Protein AF-A0A0B8QAT7-F1 (afdb_monomer_lite)

Secondary structure (DSSP, 8-state):
-HHHHHHHHHHHHHHHHHHHS-HHHHHHTTSBSSSSBBPPBGGGTBPPPBEEE-TTS-BPBPS---TTS-SPBPP---PPPHHHHHHTT-HHHHHHHHHHHHHHHHHTT--EEE-------SSTTS----SS-SSSTTTSSSTTTSSGGGSS-------

Foldseek 3Di:
DVVVVVVVVVVVVVVVVVVVDDPVRVVQQVDAPDDFWGDADVVVPRDIAGEAEDLQKGFAFDPDPDPPPPGDTDDIDRGDAPVVVVVVLDPVVVVVSLVRRLVVCLVVRHLYYPDDFADPCPDPVDDDDDDHDPPCVPVNNPPNPPPVVVPPDDDDDDD

Sequence (159 aa):
MMNEIKHNSIQAQVEAWMEQLTVSEKCSLLSGSGFWHTQNIDRLETPKLMLTDGPHGLRKQGEKEDHLGQNESVPATCFPSEAGLAASWNREIAKAQGRAIGVECRNEDVHVILGPGLNIKRSPCVVAILSIYRKILISLLILARLYRRSTVGWSGHFA

Radius of gyration: 19.05 Å; chains: 1; bounding box: 62×46×46 Å

Structure (mmCIF, N/CA/C/O backbone):
data_AF-A0A0B8QAT7-F1
#
_entry.id   AF-A0A0B8QAT7-F1
#
loop_
_atom_site.group_PDB
_atom_site.id
_atom_site.type_symbol
_atom_site.label_atom_id
_atom_site.label_alt_id
_atom_site.label_comp_id
_atom_site.label_asym_id
_atom_site.label_entity_id
_atom_site.label_seq_id
_atom_site.pdbx_PDB_ins_code
_atom_site.Cartn_x
_atom_site.Cartn_y
_atom_site.Cartn_z
_atom_site.occupancy
_atom_site.B_iso_or_equiv
_atom_site.auth_seq_id
_atom_site.auth_comp_id
_atom_site.auth_asym_id
_atom_site.auth_atom_id
_atom_site.pdbx_PDB_model_num
ATOM 1 N N . MET A 1 1 ? -8.899 24.519 -6.626 1.00 50.00 1 MET A N 1
ATOM 2 C CA . MET A 1 1 ? -10.379 24.475 -6.600 1.00 50.00 1 MET A CA 1
ATOM 3 C C . MET A 1 1 ? -10.974 23.064 -6.507 1.00 50.00 1 MET A C 1
ATOM 5 O O . MET A 1 1 ? -11.324 22.675 -5.407 1.00 50.00 1 MET A O 1
ATOM 9 N N . MET A 1 2 ? -11.069 22.242 -7.569 1.00 46.72 2 MET A N 1
ATOM 10 C CA . MET A 1 2 ? -11.773 20.933 -7.480 1.00 46.72 2 MET A CA 1
ATOM 11 C C . MET A 1 2 ? -11.124 19.893 -6.543 1.00 46.72 2 MET A C 1
ATOM 13 O O . MET A 1 2 ? -11.838 19.103 -5.929 1.00 46.72 2 MET A O 1
ATOM 17 N N . ASN A 1 3 ? -9.795 19.901 -6.395 1.00 51.06 3 ASN A N 1
ATOM 18 C CA . ASN A 1 3 ? -9.100 19.016 -5.448 1.00 51.06 3 ASN A CA 1
ATOM 19 C C . ASN A 1 3 ? -9.253 19.469 -3.986 1.00 51.06 3 ASN A C 1
ATOM 21 O O . ASN A 1 3 ? -9.388 18.621 -3.112 1.00 51.06 3 ASN A O 1
ATOM 25 N N . GLU A 1 4 ? -9.302 20.777 -3.723 1.00 57.66 4 GLU A N 1
ATOM 26 C CA . GLU A 1 4 ? -9.525 21.318 -2.369 1.00 57.66 4 GLU A CA 1
ATOM 27 C C . GLU A 1 4 ? -10.949 21.045 -1.885 1.00 57.66 4 GLU A C 1
ATOM 29 O O . GLU A 1 4 ? -11.143 20.608 -0.757 1.00 57.66 4 GLU A O 1
ATOM 34 N N . ILE A 1 5 ? -11.945 21.202 -2.764 1.00 64.06 5 ILE A N 1
ATOM 35 C CA . ILE A 1 5 ? -13.350 20.911 -2.436 1.00 64.06 5 ILE A CA 1
ATOM 36 C C . ILE A 1 5 ? -13.532 19.426 -2.074 1.00 64.06 5 ILE A C 1
ATOM 38 O O . ILE A 1 5 ? -14.267 19.094 -1.145 1.00 64.06 5 ILE A O 1
ATOM 42 N N . LYS A 1 6 ? -12.839 18.514 -2.772 1.00 62.38 6 LYS A N 1
ATOM 43 C CA . LYS A 1 6 ? -12.856 17.077 -2.448 1.00 62.38 6 LYS A CA 1
ATOM 44 C C . LYS A 1 6 ? -12.113 16.749 -1.154 1.00 62.38 6 LYS A C 1
ATOM 46 O O . LYS A 1 6 ? -12.563 15.886 -0.413 1.00 62.38 6 LYS A O 1
ATOM 51 N N . HIS A 1 7 ? -10.993 17.413 -0.886 1.00 64.19 7 HIS A N 1
ATOM 52 C CA . HIS A 1 7 ? -10.242 17.196 0.347 1.00 64.19 7 HIS A CA 1
ATOM 53 C C . HIS A 1 7 ? -11.066 17.609 1.573 1.00 64.19 7 HIS A C 1
ATOM 55 O O . HIS A 1 7 ? -11.188 16.842 2.523 1.00 64.19 7 HIS A O 1
ATOM 61 N N . ASN A 1 8 ? -11.713 18.774 1.509 1.00 73.38 8 ASN A N 1
ATOM 62 C CA . ASN A 1 8 ? -12.540 19.283 2.602 1.00 73.38 8 ASN A CA 1
ATOM 63 C C . ASN A 1 8 ? -13.766 18.400 2.868 1.00 73.38 8 ASN A C 1
ATOM 65 O O . ASN A 1 8 ? -14.145 18.208 4.019 1.00 73.38 8 ASN A O 1
ATOM 69 N N . SER A 1 9 ? -14.366 17.813 1.826 1.00 83.62 9 SER A N 1
ATOM 70 C CA . SER A 1 9 ? -15.512 16.916 2.013 1.00 83.62 9 SER A CA 1
ATOM 71 C C . SER A 1 9 ? -15.129 15.562 2.608 1.00 83.62 9 SER A C 1
ATOM 73 O O . SER A 1 9 ? -15.921 14.994 3.357 1.00 83.62 9 SER A O 1
ATOM 75 N N . ILE A 1 10 ? -13.935 15.041 2.307 1.00 84.06 10 ILE A N 1
ATOM 76 C CA . ILE A 1 10 ? -13.414 13.819 2.936 1.00 84.06 10 ILE A CA 1
ATOM 77 C C . ILE A 1 10 ? -13.064 14.093 4.397 1.00 84.06 10 ILE A C 1
ATOM 79 O O . ILE A 1 10 ? -13.439 13.307 5.260 1.00 84.06 10 ILE A O 1
ATOM 83 N N . GLN A 1 11 ? -12.400 15.214 4.676 1.00 83.75 11 GLN A N 1
ATOM 84 C CA . GLN A 1 11 ? -12.024 15.603 6.032 1.00 83.75 11 GLN A CA 1
ATOM 85 C C . GLN A 1 11 ? -13.249 15.676 6.957 1.00 83.75 11 GLN A C 1
ATOM 87 O O . GLN A 1 11 ? -13.259 15.039 8.006 1.00 83.75 11 GLN A O 1
ATOM 92 N N . ALA A 1 12 ? -14.320 16.339 6.513 1.00 88.88 12 ALA A N 1
ATOM 93 C CA . ALA A 1 12 ? -15.566 16.423 7.273 1.00 88.88 12 ALA A CA 1
ATOM 94 C C . ALA A 1 12 ? -16.211 15.043 7.529 1.00 88.88 12 ALA A C 1
ATOM 96 O O . ALA A 1 12 ? -16.746 14.792 8.605 1.00 88.88 12 ALA A O 1
ATOM 97 N N . GLN A 1 13 ? -16.144 14.122 6.558 1.00 86.56 13 GLN A N 1
ATOM 98 C CA . GLN A 1 13 ? -16.636 12.749 6.741 1.00 86.56 13 GLN A CA 1
ATOM 99 C C . GLN A 1 13 ? -15.815 11.983 7.782 1.00 86.56 13 GLN A C 1
ATOM 101 O O . GLN A 1 13 ? -16.385 11.272 8.606 1.00 86.56 13 GLN A O 1
ATOM 106 N N . VAL A 1 14 ? -14.488 12.135 7.753 1.00 88.56 14 VAL A N 1
ATOM 107 C CA . VAL A 1 14 ? -13.588 11.508 8.727 1.00 88.56 14 VAL A CA 1
ATOM 108 C C . VAL A 1 14 ? -13.860 12.045 10.129 1.00 88.56 14 VAL A C 1
ATOM 110 O O . VAL A 1 14 ? -13.951 11.258 11.064 1.00 88.56 14 VAL A O 1
ATOM 113 N N . GLU A 1 15 ? -14.047 13.354 10.286 1.00 91.19 15 GLU A N 1
ATOM 114 C CA . GLU A 1 15 ? -14.358 13.979 11.578 1.00 91.19 15 GLU A CA 1
ATOM 115 C C . GLU A 1 15 ? -15.675 13.451 12.163 1.00 91.19 15 GLU A C 1
ATOM 117 O O . GLU A 1 15 ? -15.687 12.960 13.292 1.00 91.19 15 GLU A O 1
ATOM 122 N N . ALA A 1 16 ? -16.746 13.415 11.364 1.00 89.81 16 ALA A N 1
ATOM 123 C CA . ALA A 1 16 ? -18.034 12.858 11.783 1.00 89.81 16 ALA A CA 1
ATOM 124 C C . ALA A 1 16 ? -17.956 11.363 12.157 1.00 89.81 16 ALA A C 1
ATOM 126 O O . ALA A 1 16 ? -18.703 10.880 13.009 1.00 89.81 16 ALA A O 1
ATOM 127 N N . TRP A 1 17 ? -17.058 10.603 11.525 1.00 89.62 17 TRP A N 1
ATOM 128 C CA . TRP A 1 17 ? -16.785 9.210 11.893 1.00 89.62 17 TRP A CA 1
ATOM 129 C C . TRP A 1 17 ? -15.986 9.105 13.196 1.00 89.62 17 TRP A C 1
ATOM 131 O O . TRP A 1 17 ? -16.285 8.264 14.043 1.00 89.62 17 TRP A O 1
ATOM 141 N N . MET A 1 18 ? -14.999 9.979 13.395 1.00 89.69 18 MET A N 1
ATOM 142 C CA . MET A 1 18 ? -14.174 10.015 14.605 1.00 89.69 18 MET A CA 1
ATOM 143 C C . MET A 1 18 ? -14.973 10.376 15.861 1.00 89.69 18 MET A C 1
ATOM 145 O O . MET A 1 18 ? -14.604 9.940 16.954 1.00 89.69 18 MET A O 1
ATOM 149 N N . GLU A 1 19 ? -16.059 11.135 15.730 1.00 93.44 19 GLU A N 1
ATOM 150 C CA . GLU A 1 19 ? -16.985 11.432 16.831 1.00 93.44 19 GLU A CA 1
ATOM 151 C C . GLU A 1 19 ? -17.783 10.203 17.286 1.00 93.44 19 GLU A C 1
ATOM 153 O O . GLU A 1 19 ? -18.082 10.064 18.469 1.00 93.44 19 GLU A O 1
ATOM 158 N N . GLN A 1 20 ? -18.072 9.272 16.375 1.00 92.62 20 GLN A N 1
ATOM 159 C CA . GLN A 1 20 ? -18.837 8.059 16.679 1.00 92.62 20 GLN A CA 1
ATOM 160 C C . GLN A 1 20 ? -17.996 6.959 17.338 1.00 92.62 20 GLN A C 1
ATOM 162 O O . GLN A 1 20 ? -18.561 6.003 17.871 1.00 92.62 20 GLN A O 1
ATOM 167 N N . LEU A 1 21 ? -16.665 7.056 17.279 1.00 92.81 21 LEU A N 1
ATOM 168 C CA . LEU A 1 21 ? -15.745 6.058 17.819 1.00 92.81 21 LEU A CA 1
ATOM 169 C C . LEU A 1 21 ? -15.460 6.293 19.307 1.00 92.81 21 LEU A C 1
ATOM 171 O O . LEU A 1 21 ? -15.061 7.383 19.731 1.00 92.81 21 LEU A O 1
ATOM 175 N N . THR A 1 22 ? -15.551 5.224 20.090 1.00 94.69 22 THR A N 1
ATOM 176 C CA . THR A 1 22 ? -15.054 5.197 21.469 1.00 94.69 22 THR A CA 1
ATOM 177 C C . THR A 1 22 ? -13.525 5.282 21.500 1.00 94.69 22 THR A C 1
ATOM 179 O O . THR A 1 22 ? -12.840 4.997 20.516 1.00 94.69 22 THR A O 1
ATOM 182 N N . VAL A 1 23 ? -12.951 5.642 22.652 1.00 94.88 23 VAL A N 1
ATOM 183 C CA . VAL A 1 23 ? -11.485 5.688 22.817 1.00 94.88 23 VAL A CA 1
ATOM 184 C C . VAL A 1 23 ? -10.851 4.316 22.569 1.00 94.88 23 VAL A C 1
ATOM 186 O O . VAL A 1 23 ? -9.811 4.235 21.924 1.00 94.88 23 VAL A O 1
ATOM 189 N N . SER A 1 24 ? -11.492 3.233 23.017 1.00 93.75 24 SER A N 1
ATOM 190 C CA . SER A 1 24 ? -10.990 1.873 22.792 1.00 93.75 24 SER A CA 1
ATOM 191 C C . SER A 1 24 ? -10.983 1.504 21.304 1.00 93.75 24 SER A C 1
ATOM 193 O O . SER A 1 24 ? -9.966 1.023 20.806 1.00 93.75 24 SER A O 1
ATOM 195 N N . GLU A 1 25 ? -12.060 1.814 20.572 1.00 93.00 25 GLU A N 1
ATOM 196 C CA . GLU A 1 25 ? -12.124 1.599 19.121 1.00 93.00 25 GLU A CA 1
ATOM 197 C C . GLU A 1 25 ? -11.051 2.431 18.394 1.00 93.00 25 GLU A C 1
ATOM 199 O O . GLU A 1 25 ? -10.345 1.901 17.536 1.00 93.00 25 GLU A O 1
ATOM 204 N N . LYS A 1 26 ? -10.834 3.694 18.793 1.00 92.69 26 LYS A N 1
ATOM 205 C CA . LYS A 1 26 ? -9.749 4.539 18.253 1.00 92.69 26 LYS A CA 1
ATOM 206 C C . LYS A 1 26 ? -8.375 3.916 18.466 1.00 92.69 26 LYS A C 1
ATOM 208 O O . LYS A 1 26 ? -7.590 3.863 17.526 1.00 92.69 26 LYS A O 1
ATOM 213 N N . CYS A 1 27 ? -8.091 3.426 19.672 1.00 93.81 27 CYS A N 1
ATOM 214 C CA . CYS A 1 27 ? -6.826 2.757 19.966 1.00 93.81 27 CYS A CA 1
ATOM 215 C C . CYS A 1 27 ? -6.644 1.489 19.122 1.00 93.81 27 CYS A C 1
ATOM 217 O O . CYS A 1 27 ? -5.545 1.244 18.635 1.00 93.81 27 CYS A O 1
ATOM 219 N N . SER A 1 28 ? -7.712 0.715 18.903 1.00 92.25 28 SER A N 1
ATOM 220 C CA . SER A 1 28 ? -7.642 -0.523 18.114 1.00 92.25 28 SER A CA 1
ATOM 221 C C . SER A 1 28 ? -7.252 -0.285 16.648 1.00 92.25 28 SER A C 1
ATOM 223 O O . SER A 1 28 ? -6.543 -1.097 16.061 1.00 92.25 28 SER A O 1
ATOM 225 N N . LEU A 1 29 ? -7.642 0.859 16.072 1.00 91.25 29 LEU A N 1
ATOM 226 C CA . LEU A 1 29 ? -7.321 1.236 14.691 1.00 91.25 29 LEU A CA 1
ATOM 227 C C . LEU A 1 29 ? -5.840 1.599 14.478 1.00 91.25 29 LEU A C 1
ATOM 229 O O . LEU A 1 29 ? -5.406 1.723 13.334 1.00 91.25 29 LEU A O 1
ATOM 233 N N . LEU A 1 30 ? -5.058 1.773 15.551 1.00 92.38 30 LEU A N 1
ATOM 234 C CA . LEU A 1 30 ? -3.627 2.101 15.475 1.00 92.38 30 LEU A CA 1
ATOM 235 C C . LEU A 1 30 ? -2.738 0.877 15.204 1.00 92.38 30 LEU A C 1
ATOM 237 O O . LEU A 1 30 ? -1.530 1.023 15.020 1.00 92.38 30 LEU A O 1
ATOM 241 N N . SER A 1 31 ? -3.323 -0.320 15.166 1.00 90.69 31 SER A N 1
ATOM 242 C CA . SER A 1 31 ? -2.641 -1.576 14.864 1.00 90.69 31 SER A CA 1
ATOM 243 C C . SER A 1 31 ? -3.403 -2.374 13.810 1.00 90.69 31 SER A C 1
ATOM 245 O O . SER A 1 31 ? -4.624 -2.277 13.693 1.00 90.69 31 SER A O 1
ATOM 247 N N . GLY A 1 32 ? -2.678 -3.175 13.030 1.00 87.94 32 GLY A N 1
ATOM 248 C CA . GLY A 1 32 ? -3.294 -4.149 12.132 1.00 87.94 32 GLY A CA 1
ATOM 249 C C . GLY A 1 32 ? -3.951 -5.289 12.911 1.00 87.94 32 GLY A C 1
ATOM 250 O O . GLY A 1 32 ? -3.493 -5.645 13.995 1.00 87.94 32 GLY A O 1
ATOM 251 N N . SER A 1 33 ? -4.995 -5.888 12.334 1.00 88.19 33 SER A N 1
ATOM 252 C CA . SER A 1 33 ? -5.613 -7.106 12.884 1.00 88.19 33 SER A CA 1
ATOM 253 C C . SER A 1 33 ? -4.791 -8.369 12.588 1.00 88.19 33 SER A C 1
ATOM 255 O O . SER A 1 33 ? -5.038 -9.423 13.166 1.00 88.19 33 SER A O 1
ATOM 257 N N . GLY A 1 34 ? -3.808 -8.256 11.695 1.00 85.94 34 GLY A N 1
ATOM 258 C CA . GLY A 1 34 ? -2.845 -9.287 11.327 1.00 85.94 34 GLY A CA 1
ATOM 259 C C . GLY A 1 34 ? -1.708 -8.673 10.507 1.00 85.94 34 GLY A C 1
ATOM 260 O O . GLY A 1 34 ? -1.551 -7.453 10.479 1.00 85.94 34 GLY A O 1
ATOM 261 N N . PHE A 1 35 ? -0.940 -9.503 9.799 1.00 83.31 35 PHE A N 1
ATOM 262 C CA . PHE A 1 35 ? 0.206 -9.036 9.001 1.00 83.31 35 PHE A CA 1
ATOM 263 C C . PHE A 1 35 ? -0.182 -8.107 7.845 1.00 83.31 35 PHE A C 1
ATOM 265 O O . PHE A 1 35 ? 0.559 -7.183 7.520 1.00 83.31 35 PHE A O 1
ATOM 272 N N . TRP A 1 36 ? -1.344 -8.348 7.240 1.00 86.50 36 TRP A N 1
ATOM 273 C CA . TRP A 1 36 ? -1.749 -7.715 5.983 1.00 86.50 36 TRP A CA 1
ATOM 274 C C . TRP A 1 36 ? -3.086 -6.982 6.067 1.00 86.50 36 TRP A C 1
ATOM 276 O O . TRP A 1 36 ? -3.554 -6.448 5.072 1.00 86.50 36 TRP A O 1
ATOM 286 N N . HIS A 1 37 ? -3.718 -6.923 7.237 1.00 88.94 37 HIS A N 1
ATOM 287 C CA . HIS A 1 37 ? -5.065 -6.374 7.368 1.00 88.94 37 HIS A CA 1
ATOM 288 C C . HIS A 1 37 ? -5.130 -5.265 8.411 1.00 88.94 37 HIS A C 1
ATOM 290 O O . HIS A 1 37 ? -4.581 -5.394 9.507 1.00 88.94 37 HIS A O 1
ATOM 296 N N . THR A 1 38 ? -5.870 -4.196 8.112 1.00 91.50 38 THR A N 1
ATOM 297 C CA . THR A 1 38 ? -6.244 -3.209 9.135 1.00 91.50 38 THR A CA 1
ATOM 298 C C . THR A 1 38 ? -7.236 -3.798 10.133 1.00 91.50 38 THR A C 1
ATOM 300 O O . THR A 1 38 ? -7.838 -4.855 9.911 1.00 91.50 38 THR A O 1
ATOM 303 N N . GLN A 1 39 ? -7.429 -3.097 11.245 1.00 92.00 39 GLN A N 1
ATOM 304 C CA . GLN A 1 39 ? -8.530 -3.365 12.158 1.00 92.00 39 GLN A CA 1
ATOM 305 C C . GLN A 1 39 ? -9.874 -2.936 11.534 1.00 92.00 39 GLN A C 1
ATOM 307 O O . GLN A 1 39 ? -9.939 -1.940 10.809 1.00 92.00 39 GLN A O 1
ATOM 312 N N . ASN A 1 40 ? -10.936 -3.696 11.804 1.00 92.75 40 ASN A N 1
ATOM 313 C CA . ASN A 1 40 ? -12.333 -3.351 11.521 1.00 92.75 40 ASN A CA 1
ATOM 314 C C . ASN A 1 40 ? -13.056 -2.904 12.793 1.00 92.75 40 ASN A C 1
ATOM 316 O O . ASN A 1 40 ? -12.681 -3.296 13.897 1.00 92.75 40 ASN A O 1
ATOM 320 N N . ILE A 1 41 ? -14.140 -2.152 12.606 1.00 91.44 41 ILE A N 1
ATOM 321 C CA . ILE A 1 41 ? -15.099 -1.791 13.655 1.00 91.44 41 ILE A CA 1
ATOM 322 C C . ILE A 1 41 ? -16.479 -2.257 13.188 1.00 91.44 41 ILE A C 1
ATOM 324 O O . ILE A 1 41 ? -17.121 -1.579 12.383 1.00 91.44 41 ILE A O 1
ATOM 328 N N . ASP A 1 42 ? -16.927 -3.417 13.675 1.00 87.69 42 ASP A N 1
ATOM 329 C CA . ASP A 1 42 ? -18.155 -4.078 13.198 1.00 87.69 42 ASP A CA 1
ATOM 330 C C . ASP A 1 42 ? -19.410 -3.233 13.428 1.00 87.69 42 ASP A C 1
ATOM 332 O O . ASP A 1 42 ? -20.262 -3.128 12.552 1.00 87.69 42 ASP A O 1
ATOM 336 N N . ARG A 1 43 ? -19.486 -2.547 14.575 1.00 92.00 43 ARG A N 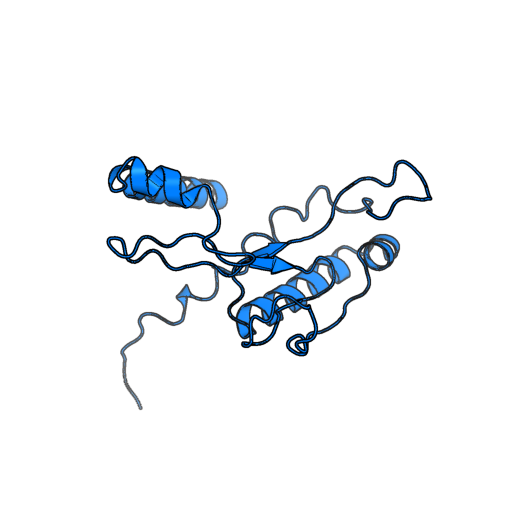1
ATOM 337 C CA . ARG A 1 43 ? -20.603 -1.658 14.936 1.00 92.00 43 ARG A CA 1
ATOM 338 C C . ARG A 1 43 ? -20.826 -0.526 13.929 1.00 92.00 43 ARG A C 1
ATOM 340 O O . ARG A 1 43 ? -21.951 -0.069 13.771 1.00 92.00 43 ARG A O 1
ATOM 347 N N . LEU A 1 44 ? -19.750 -0.049 13.304 1.00 87.31 44 LEU A N 1
ATOM 348 C CA . LEU A 1 44 ? -19.782 1.018 12.301 1.00 87.31 44 LEU A CA 1
ATOM 349 C C . LEU A 1 44 ? -19.619 0.472 10.877 1.00 87.31 44 LEU A C 1
ATOM 351 O O . LEU A 1 44 ? -19.339 1.245 9.964 1.00 87.31 44 LEU A O 1
ATOM 355 N N . GLU A 1 45 ? -19.717 -0.849 10.695 1.00 85.62 45 GLU A N 1
ATOM 356 C CA . GLU A 1 45 ? -19.552 -1.533 9.407 1.00 85.62 45 GLU A CA 1
ATOM 357 C C . GLU A 1 45 ? -18.257 -1.129 8.675 1.00 85.62 45 GLU A C 1
ATOM 359 O O . GLU A 1 45 ? -18.196 -1.035 7.447 1.00 85.62 45 GLU A O 1
ATOM 364 N N . THR A 1 46 ? -17.188 -0.862 9.434 1.00 85.50 46 THR A N 1
ATOM 365 C CA . THR A 1 46 ? -15.901 -0.474 8.847 1.00 85.50 46 THR A CA 1
ATOM 366 C C . THR A 1 46 ? -15.190 -1.721 8.329 1.00 85.50 46 THR A C 1
ATOM 368 O O . THR A 1 46 ? -14.855 -2.588 9.138 1.00 85.50 46 THR A O 1
ATOM 371 N N . PRO A 1 47 ? -14.911 -1.837 7.018 1.00 86.50 47 PRO A N 1
ATOM 372 C CA . PRO A 1 47 ? -14.291 -3.034 6.470 1.00 86.50 47 PRO A CA 1
ATOM 373 C C . PRO A 1 47 ? -12.819 -3.144 6.879 1.00 86.50 47 PRO A C 1
ATOM 375 O O . PRO A 1 47 ? -12.127 -2.136 7.044 1.00 86.50 47 PRO A O 1
ATOM 378 N N . LYS A 1 48 ? -12.311 -4.379 6.950 1.00 88.19 48 LYS A N 1
ATOM 379 C CA . LYS A 1 48 ? -10.865 -4.622 6.959 1.00 88.19 48 LYS A CA 1
ATOM 380 C C . LYS A 1 48 ? -10.298 -4.268 5.590 1.00 88.19 48 LYS A C 1
ATOM 3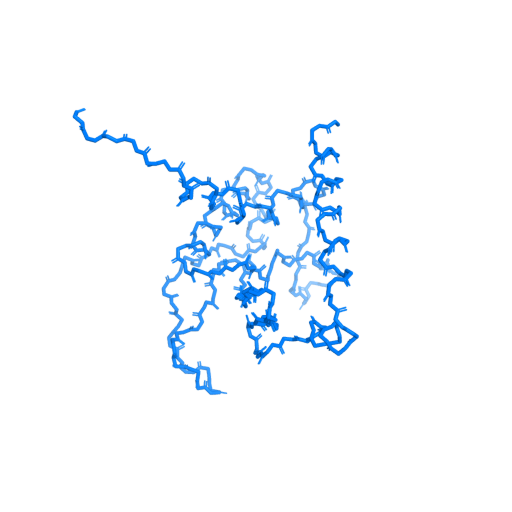82 O O . LYS A 1 48 ? -10.830 -4.693 4.566 1.00 88.19 48 LYS A O 1
ATOM 387 N N . LEU A 1 49 ? -9.213 -3.507 5.571 1.00 89.38 49 LEU A N 1
ATOM 388 C CA . LEU A 1 49 ? -8.485 -3.210 4.347 1.00 89.38 49 LEU A CA 1
ATOM 389 C C . LEU A 1 49 ? -7.317 -4.181 4.230 1.00 89.38 49 LEU A C 1
ATOM 391 O O . LEU A 1 49 ? -6.564 -4.345 5.188 1.00 89.38 49 LEU A O 1
ATOM 395 N N . MET A 1 50 ? -7.170 -4.790 3.057 1.00 87.50 50 MET A N 1
ATOM 396 C CA . MET A 1 50 ? -6.018 -5.619 2.711 1.00 87.50 50 MET A CA 1
ATOM 397 C C . MET A 1 50 ? -4.875 -4.731 2.214 1.00 87.50 50 MET A C 1
ATOM 399 O O . MET A 1 50 ? -5.032 -3.976 1.246 1.00 87.50 50 MET A O 1
ATOM 403 N N . LEU A 1 51 ? -3.732 -4.839 2.876 1.00 88.81 51 LEU A N 1
ATOM 404 C CA . LEU A 1 51 ? -2.451 -4.285 2.482 1.00 88.81 51 LEU A CA 1
ATOM 405 C C . LEU A 1 51 ? -1.567 -5.415 1.981 1.00 88.81 51 LEU A C 1
ATOM 407 O O . LEU A 1 51 ? -1.613 -6.529 2.487 1.00 88.81 51 LEU A O 1
ATOM 411 N N . THR A 1 52 ? -0.722 -5.134 1.008 1.00 84.50 52 THR A N 1
ATOM 412 C CA . THR A 1 52 ? 0.217 -6.138 0.520 1.00 84.50 52 THR A CA 1
ATOM 413 C C . THR A 1 52 ? 1.455 -5.476 -0.043 1.00 84.50 52 THR A C 1
ATOM 415 O O . THR A 1 52 ? 1.420 -4.310 -0.444 1.00 84.50 52 THR A O 1
ATOM 418 N N . ASP A 1 53 ? 2.555 -6.215 -0.066 1.00 81.19 53 ASP A N 1
ATOM 419 C CA . ASP A 1 53 ? 3.776 -5.743 -0.691 1.00 81.19 53 ASP A CA 1
ATOM 420 C C . ASP A 1 53 ? 3.602 -5.491 -2.183 1.00 81.19 53 ASP A C 1
ATOM 422 O O . ASP A 1 53 ? 2.786 -6.123 -2.866 1.00 81.19 53 ASP A O 1
ATOM 426 N N . GLY A 1 54 ? 4.471 -4.610 -2.686 1.00 59.81 54 GLY A N 1
ATOM 427 C CA . GLY A 1 54 ? 4.811 -4.677 -4.094 1.00 59.81 54 GLY A CA 1
ATOM 428 C C . GLY A 1 54 ? 5.277 -3.392 -4.753 1.00 59.81 54 GLY A C 1
ATOM 429 O O . GLY A 1 54 ? 4.516 -2.803 -5.519 1.00 59.81 54 GLY A O 1
ATOM 430 N N . PRO A 1 55 ? 6.535 -2.960 -4.575 1.00 71.50 55 PRO A N 1
ATOM 431 C CA . PRO A 1 55 ? 6.996 -1.749 -5.244 1.00 71.50 55 PRO A CA 1
ATOM 432 C C . PRO A 1 55 ? 7.210 -1.957 -6.767 1.00 71.50 55 PRO A C 1
ATOM 434 O O . PRO A 1 55 ? 7.141 -0.987 -7.521 1.00 71.50 55 PRO A O 1
ATOM 437 N N . HIS A 1 56 ? 7.320 -3.211 -7.233 1.00 80.06 56 HIS A N 1
ATOM 438 C CA . HIS A 1 56 ? 7.415 -3.601 -8.652 1.00 80.06 56 HIS A CA 1
ATOM 439 C C . HIS A 1 56 ? 6.459 -4.748 -9.042 1.00 80.06 56 HIS A C 1
ATOM 441 O O . HIS A 1 56 ? 6.758 -5.542 -9.933 1.00 80.06 56 HIS A O 1
ATOM 447 N N . GLY A 1 57 ? 5.298 -4.844 -8.396 1.00 80.12 57 GLY A N 1
ATOM 448 C CA . GLY A 1 57 ? 4.282 -5.852 -8.719 1.00 80.12 57 GLY A CA 1
ATOM 449 C C . GLY A 1 57 ? 3.593 -6.393 -7.480 1.00 80.12 57 GLY A C 1
ATOM 450 O O . GLY A 1 57 ? 4.157 -6.356 -6.392 1.00 80.12 57 GLY A O 1
ATOM 451 N N . LEU A 1 58 ? 2.365 -6.871 -7.650 1.00 83.81 58 LEU A N 1
ATOM 452 C CA . LEU A 1 58 ? 1.546 -7.376 -6.558 1.00 83.81 58 LEU A CA 1
ATOM 453 C C . LEU A 1 58 ? 2.150 -8.653 -5.953 1.00 83.81 58 LEU A C 1
ATOM 455 O O . LEU A 1 58 ? 2.499 -9.580 -6.680 1.00 83.81 58 LEU A O 1
ATOM 459 N N . ARG A 1 59 ? 2.213 -8.739 -4.618 1.00 82.12 59 ARG A N 1
ATOM 460 C CA . ARG A 1 59 ? 2.637 -9.960 -3.920 1.00 82.12 59 ARG A CA 1
ATOM 461 C C . ARG A 1 59 ? 1.649 -10.378 -2.832 1.00 82.12 59 ARG A C 1
ATOM 463 O O . ARG A 1 59 ? 1.923 -10.277 -1.638 1.00 82.12 59 ARG A O 1
ATOM 470 N N . LYS A 1 60 ? 0.508 -10.913 -3.259 1.00 80.56 60 LYS A N 1
ATOM 471 C CA . LYS A 1 60 ? -0.510 -11.479 -2.368 1.00 80.56 60 LYS A CA 1
ATOM 472 C C . LYS A 1 60 ? -0.215 -12.956 -2.092 1.00 80.56 60 LYS A C 1
ATOM 474 O O . LYS A 1 60 ? -0.051 -13.738 -3.027 1.00 80.56 60 LYS A O 1
ATOM 479 N N . GLN A 1 61 ? -0.146 -13.333 -0.816 1.00 68.31 61 GLN A N 1
ATOM 480 C CA . GLN A 1 61 ? -0.076 -14.742 -0.410 1.00 68.31 61 GLN A CA 1
ATOM 481 C C . GLN A 1 61 ? -1.460 -15.389 -0.589 1.00 68.31 61 GLN A C 1
ATOM 483 O O . GLN A 1 61 ? -2.472 -14.731 -0.342 1.00 68.31 61 GLN A O 1
ATOM 488 N N . GLY A 1 62 ? -1.511 -16.642 -1.055 1.00 61.91 62 GLY A N 1
ATOM 489 C CA . GLY A 1 62 ? -2.764 -17.395 -1.191 1.00 61.91 62 GLY A CA 1
ATOM 490 C C . GLY A 1 62 ? -3.480 -17.656 0.146 1.00 61.91 62 GLY A C 1
ATOM 491 O O . GLY A 1 62 ? -2.924 -17.427 1.214 1.00 61.91 62 GLY A O 1
ATOM 492 N N . GLU A 1 63 ? -4.716 -18.170 0.081 1.00 55.66 63 GLU A N 1
ATOM 493 C CA . GLU A 1 63 ? -5.672 -18.284 1.207 1.00 55.66 63 GLU A CA 1
ATOM 494 C C . GLU A 1 63 ? -5.218 -19.130 2.410 1.00 55.66 63 GLU A C 1
ATOM 496 O O . GLU A 1 63 ? -5.846 -19.088 3.467 1.00 55.66 63 GLU A O 1
ATOM 501 N N . LYS A 1 64 ? -4.133 -19.898 2.291 1.00 49.41 64 LYS A N 1
ATOM 502 C CA . LYS A 1 64 ? -3.554 -20.604 3.435 1.00 49.41 64 LYS A CA 1
ATOM 503 C C . LYS A 1 64 ? -2.521 -19.693 4.087 1.00 49.41 64 LYS A C 1
ATOM 505 O O . LYS A 1 64 ? -1.412 -19.535 3.591 1.00 49.41 64 LYS A O 1
ATOM 510 N N . GLU A 1 65 ? -2.882 -19.077 5.204 1.00 47.06 65 GLU A N 1
ATOM 511 C CA . GLU A 1 65 ? -1.906 -18.487 6.117 1.00 47.06 65 GLU A CA 1
ATOM 512 C C . GLU A 1 65 ? -1.135 -19.639 6.768 1.00 47.06 65 GLU A C 1
ATOM 514 O O . GLU A 1 65 ? -1.634 -20.293 7.678 1.00 47.06 65 GLU A O 1
ATOM 519 N N . ASP A 1 66 ? 0.067 -19.932 6.274 1.00 44.88 66 ASP A N 1
ATOM 520 C CA . ASP A 1 66 ? 1.007 -20.774 7.006 1.00 44.88 66 ASP A CA 1
ATOM 521 C C . ASP A 1 66 ? 2.303 -19.990 7.171 1.00 44.88 66 ASP A C 1
ATOM 523 O O . ASP A 1 66 ? 2.852 -19.434 6.213 1.00 44.88 66 ASP A O 1
ATOM 527 N N . HIS A 1 67 ? 2.766 -19.895 8.413 1.00 50.75 67 HIS A N 1
ATOM 528 C CA . HIS A 1 67 ? 3.777 -18.952 8.902 1.00 50.75 67 HIS A CA 1
ATOM 529 C C . HIS A 1 67 ? 5.195 -19.173 8.325 1.00 50.75 67 HIS A C 1
ATOM 531 O O . HIS A 1 67 ? 6.169 -18.604 8.813 1.00 50.75 67 HIS A O 1
ATOM 537 N N . LEU A 1 68 ? 5.320 -20.000 7.283 1.00 50.56 68 LEU A N 1
ATOM 538 C CA . LEU A 1 68 ? 6.564 -20.513 6.712 1.00 50.56 68 LEU A CA 1
ATOM 539 C C . LEU A 1 68 ? 6.879 -19.971 5.307 1.00 50.56 68 LEU A C 1
ATOM 541 O O . LEU A 1 68 ? 7.915 -20.322 4.748 1.00 50.56 68 LEU A O 1
ATOM 545 N N . GLY A 1 69 ? 6.019 -19.129 4.717 1.00 49.31 69 GLY A N 1
ATOM 546 C CA . GLY A 1 69 ? 6.278 -18.507 3.408 1.00 49.31 69 GLY A CA 1
ATOM 547 C C . GLY A 1 69 ? 6.304 -19.484 2.222 1.00 49.31 69 GLY A C 1
ATOM 548 O O . GLY A 1 69 ? 6.818 -19.133 1.164 1.00 49.31 69 GLY A O 1
ATOM 549 N N . GLN A 1 70 ? 5.763 -20.696 2.400 1.00 47.50 70 GLN A N 1
ATOM 550 C CA . GLN A 1 70 ? 5.736 -21.765 1.390 1.00 47.50 70 GLN A CA 1
ATOM 551 C C . GLN A 1 70 ? 4.485 -21.749 0.499 1.00 47.50 70 GLN A C 1
ATOM 553 O O . GLN A 1 70 ? 4.373 -22.577 -0.400 1.00 47.50 70 GLN A O 1
ATOM 558 N N . ASN A 1 71 ? 3.543 -20.830 0.725 1.00 55.06 71 ASN A N 1
ATOM 559 C CA . ASN A 1 71 ? 2.357 -20.733 -0.119 1.00 55.06 71 ASN A CA 1
ATOM 560 C C . ASN A 1 71 ? 2.659 -19.944 -1.390 1.00 55.06 71 ASN A C 1
ATOM 562 O O . ASN A 1 71 ? 3.270 -18.871 -1.351 1.00 55.06 71 ASN A O 1
ATOM 566 N N . GLU A 1 72 ? 2.211 -20.495 -2.517 1.00 59.97 72 GLU A N 1
ATOM 567 C CA . GLU A 1 72 ? 2.311 -19.839 -3.812 1.00 59.97 72 GLU A CA 1
ATOM 568 C C . GLU A 1 72 ? 1.614 -18.477 -3.740 1.00 59.97 72 GLU A C 1
ATOM 570 O O . GLU A 1 72 ? 0.506 -18.329 -3.212 1.00 59.97 72 GLU A O 1
ATOM 575 N N . SER A 1 73 ? 2.316 -17.446 -4.210 1.00 68.50 73 SER A N 1
ATOM 576 C CA . SER A 1 73 ? 1.703 -16.133 -4.371 1.00 68.50 73 SER A CA 1
ATOM 577 C C . SER A 1 73 ? 0.706 -16.201 -5.517 1.00 68.50 73 SER A C 1
ATOM 579 O O . SER A 1 73 ? 0.921 -16.941 -6.480 1.00 68.50 73 SER A O 1
ATOM 581 N N . VAL A 1 74 ? -0.361 -15.410 -5.430 1.00 79.94 74 VAL A N 1
ATOM 582 C CA . VAL A 1 74 ? -1.276 -15.264 -6.561 1.00 79.94 74 VAL A CA 1
ATOM 583 C C . VAL A 1 74 ? -0.461 -14.829 -7.786 1.00 79.94 74 VAL A C 1
ATOM 585 O O . VAL A 1 74 ? 0.353 -13.907 -7.654 1.00 79.94 74 VAL A O 1
ATOM 588 N N . PRO A 1 75 ? -0.626 -15.483 -8.953 1.00 82.75 75 PRO A N 1
ATOM 589 C CA . PRO A 1 75 ? 0.087 -15.097 -10.159 1.00 82.75 75 PRO A CA 1
ATOM 590 C C . PRO A 1 75 ? -0.138 -13.615 -10.472 1.00 82.75 75 PRO A C 1
ATOM 592 O O . PRO A 1 75 ? -1.262 -13.181 -10.711 1.00 82.75 75 PRO A O 1
ATOM 595 N N . ALA A 1 76 ? 0.945 -12.845 -10.467 1.00 85.69 76 ALA A N 1
ATOM 596 C CA . ALA A 1 76 ? 0.938 -11.410 -10.713 1.00 85.69 76 ALA A CA 1
ATOM 597 C C . ALA A 1 76 ? 2.079 -11.032 -11.656 1.00 85.69 76 ALA A C 1
ATOM 599 O O . ALA A 1 76 ? 3.087 -11.744 -11.758 1.00 85.69 76 ALA A O 1
ATOM 600 N N . THR A 1 77 ? 1.943 -9.903 -12.349 1.00 88.50 77 THR A N 1
ATOM 601 C CA . THR A 1 77 ? 2.998 -9.446 -13.251 1.00 88.50 77 THR A CA 1
ATOM 602 C C . THR A 1 77 ? 4.182 -8.934 -12.437 1.00 88.50 77 THR A C 1
ATOM 604 O O . THR A 1 77 ? 4.074 -7.985 -11.660 1.00 88.50 77 THR A O 1
ATOM 607 N N . CYS A 1 78 ? 5.352 -9.533 -12.658 1.00 89.19 78 CYS A N 1
ATOM 608 C CA . CYS A 1 78 ? 6.612 -9.017 -12.134 1.00 89.19 78 CYS A CA 1
ATOM 609 C C . CYS A 1 78 ? 7.120 -7.904 -13.056 1.00 89.19 78 CYS A C 1
ATOM 611 O O . CYS A 1 78 ? 7.566 -8.158 -14.179 1.00 89.19 78 CYS A O 1
ATOM 613 N N . PHE A 1 79 ? 7.021 -6.657 -12.603 1.00 88.75 79 PHE A N 1
ATOM 614 C CA . PHE A 1 79 ? 7.466 -5.507 -13.374 1.00 88.75 79 PHE A CA 1
ATOM 615 C C . PHE A 1 79 ? 8.967 -5.238 -13.174 1.00 88.75 79 PHE A C 1
ATOM 617 O O . PHE A 1 79 ? 9.562 -5.673 -12.186 1.00 88.75 79 PHE A O 1
ATOM 624 N N . PRO A 1 80 ? 9.609 -4.473 -14.082 1.00 86.81 80 PRO A N 1
ATOM 625 C CA . PRO A 1 80 ? 10.962 -3.990 -13.845 1.00 86.81 80 PRO A CA 1
ATOM 626 C C . PRO A 1 80 ? 11.055 -3.256 -12.510 1.00 86.81 80 PRO A C 1
ATOM 628 O O . PRO A 1 80 ? 10.190 -2.432 -12.197 1.00 86.81 80 PRO A O 1
ATOM 631 N N . SER A 1 81 ? 12.138 -3.516 -11.774 1.00 85.19 81 SER A N 1
ATOM 632 C CA . SER A 1 81 ? 12.424 -2.825 -10.519 1.00 85.19 81 SER A CA 1
ATOM 633 C C . SER A 1 81 ? 12.436 -1.311 -10.707 1.00 85.19 81 SER A C 1
ATOM 635 O O . SER A 1 81 ? 12.664 -0.780 -11.801 1.00 85.19 81 SER A O 1
ATOM 637 N N . GLU A 1 82 ? 12.282 -0.590 -9.606 1.00 80.50 82 GLU A N 1
ATOM 638 C CA . GLU A 1 82 ? 12.268 0.871 -9.577 1.00 80.50 82 GLU A CA 1
ATOM 639 C C . GLU A 1 82 ? 13.589 1.437 -10.129 1.00 80.50 82 GLU A C 1
ATOM 641 O O . GLU A 1 82 ? 13.625 2.552 -10.646 1.00 80.50 82 GLU A O 1
ATOM 646 N N . ALA A 1 83 ? 14.665 0.638 -10.097 1.00 79.06 83 ALA A N 1
ATOM 647 C CA . ALA A 1 83 ? 15.943 0.923 -10.741 1.00 79.06 83 ALA A CA 1
ATOM 648 C C . ALA A 1 83 ? 15.870 0.967 -12.250 1.00 79.06 83 ALA A C 1
ATOM 650 O O . ALA A 1 83 ? 16.281 1.957 -12.854 1.00 79.06 83 ALA A O 1
ATOM 651 N N . GLY A 1 84 ? 15.349 -0.106 -12.841 1.00 82.19 84 GLY A N 1
ATOM 652 C CA . GLY A 1 84 ? 15.165 -0.193 -14.280 1.00 82.19 84 GLY A CA 1
ATOM 653 C C . GLY A 1 84 ? 14.190 0.878 -14.751 1.00 82.19 84 GLY A C 1
ATOM 654 O O . GLY A 1 84 ? 14.449 1.571 -15.733 1.00 82.19 84 GLY A O 1
ATOM 655 N N . LEU A 1 85 ? 13.117 1.098 -13.988 1.00 83.62 85 LEU A N 1
ATOM 656 C CA . LEU A 1 85 ? 12.152 2.142 -14.297 1.00 83.62 85 LEU A CA 1
ATOM 657 C C . LEU A 1 85 ? 12.773 3.542 -14.221 1.00 83.62 85 LEU A C 1
ATOM 659 O O . LEU A 1 85 ? 12.552 4.354 -15.117 1.00 83.62 85 LEU A O 1
ATOM 663 N N . ALA A 1 86 ? 13.571 3.838 -13.193 1.00 81.06 86 ALA A N 1
ATOM 664 C CA . ALA A 1 86 ? 14.268 5.117 -13.081 1.00 81.06 86 ALA A CA 1
ATOM 665 C C . ALA A 1 86 ? 15.316 5.306 -14.187 1.00 81.06 86 ALA A C 1
ATOM 667 O O . ALA A 1 86 ? 15.463 6.411 -14.700 1.00 81.06 86 ALA A O 1
ATOM 668 N N . ALA A 1 87 ? 15.997 4.237 -14.604 1.00 84.56 87 ALA A N 1
ATOM 669 C CA . ALA A 1 87 ? 16.953 4.279 -15.707 1.00 84.56 87 ALA A CA 1
ATOM 670 C C . ALA A 1 87 ? 16.297 4.589 -17.064 1.00 84.56 87 ALA A C 1
ATOM 672 O O . ALA A 1 87 ? 16.983 5.042 -17.974 1.00 84.56 87 ALA A O 1
ATOM 673 N N . SER A 1 88 ? 14.978 4.408 -17.203 1.00 85.62 88 SER A N 1
ATOM 674 C CA . SER A 1 88 ? 14.256 4.771 -18.430 1.00 85.62 88 SER A CA 1
ATOM 675 C C . SER A 1 88 ? 14.109 6.281 -18.642 1.00 85.62 88 SER A C 1
ATOM 677 O O . SER A 1 88 ? 13.819 6.708 -19.758 1.00 85.62 88 SER A O 1
ATOM 679 N N . TRP A 1 89 ? 14.226 7.093 -17.580 1.00 84.00 89 TRP A N 1
ATOM 680 C CA . TRP A 1 89 ? 13.937 8.536 -17.611 1.00 84.00 89 TRP A CA 1
ATOM 681 C C . TRP A 1 89 ? 12.552 8.904 -18.180 1.00 84.00 89 TRP A C 1
ATOM 683 O O . TRP A 1 89 ? 12.294 10.061 -18.516 1.00 84.00 89 TRP A O 1
ATOM 693 N N . ASN A 1 90 ? 11.615 7.947 -18.225 1.00 84.50 90 ASN A N 1
ATOM 694 C CA . ASN A 1 90 ? 10.333 8.093 -18.900 1.00 84.50 90 ASN A CA 1
ATOM 695 C C . ASN A 1 90 ? 9.154 8.071 -17.913 1.00 84.50 90 ASN A C 1
ATOM 697 O O . ASN A 1 90 ? 8.773 7.043 -17.349 1.00 84.50 90 ASN A O 1
ATOM 701 N N . ARG A 1 91 ? 8.523 9.237 -17.746 1.00 86.12 91 ARG A N 1
ATOM 702 C CA . ARG A 1 91 ? 7.362 9.420 -16.858 1.00 86.12 91 ARG A CA 1
ATOM 703 C C . ARG A 1 91 ? 6.103 8.697 -17.339 1.00 86.12 91 ARG A C 1
ATOM 705 O O . ARG A 1 91 ? 5.239 8.403 -16.519 1.00 86.12 91 ARG A O 1
ATOM 712 N N . GLU A 1 92 ? 5.963 8.440 -18.633 1.00 88.31 92 GLU A N 1
ATOM 713 C CA . GLU A 1 92 ? 4.772 7.777 -19.165 1.00 88.31 92 GLU A CA 1
ATOM 714 C C . GLU A 1 92 ? 4.830 6.265 -18.942 1.00 88.31 92 GLU A C 1
ATOM 716 O O . GLU A 1 92 ? 3.827 5.681 -18.533 1.00 88.31 92 GLU A O 1
ATOM 721 N N . ILE A 1 93 ? 6.012 5.651 -19.074 1.00 87.31 93 ILE A N 1
ATOM 722 C CA . ILE A 1 93 ? 6.227 4.236 -18.716 1.00 87.31 93 ILE A CA 1
ATOM 723 C C . ILE A 1 93 ? 5.961 4.022 -17.223 1.00 87.31 93 ILE A C 1
ATOM 725 O O . ILE A 1 93 ? 5.247 3.101 -16.840 1.00 87.31 93 ILE A O 1
ATOM 729 N N . ALA A 1 94 ? 6.448 4.934 -16.384 1.00 84.94 94 ALA A N 1
ATOM 730 C CA . ALA A 1 94 ? 6.164 4.960 -14.955 1.00 84.94 94 ALA A CA 1
ATOM 731 C C . ALA A 1 94 ? 4.669 4.963 -14.613 1.00 84.94 94 ALA A C 1
ATOM 733 O O . ALA A 1 94 ? 4.195 4.165 -13.805 1.00 84.94 94 ALA A O 1
ATOM 734 N N . LYS A 1 95 ? 3.906 5.857 -15.251 1.00 86.56 95 LYS A N 1
ATOM 735 C CA . LYS A 1 95 ? 2.451 5.914 -15.078 1.00 86.56 95 LYS A CA 1
ATOM 736 C C . LYS A 1 95 ? 1.776 4.644 -15.588 1.00 86.56 95 LYS A C 1
ATOM 738 O O . LYS A 1 95 ? 0.815 4.193 -14.974 1.00 86.56 95 LYS A O 1
ATOM 743 N N . ALA A 1 96 ? 2.240 4.092 -16.708 1.00 88.44 96 ALA A N 1
ATOM 744 C CA . ALA A 1 96 ? 1.690 2.867 -17.276 1.00 88.44 96 ALA A CA 1
ATOM 745 C C . ALA A 1 96 ? 1.891 1.672 -16.335 1.00 88.44 96 ALA A C 1
ATOM 747 O O . ALA A 1 96 ? 0.918 0.980 -16.047 1.00 88.44 96 ALA A O 1
ATOM 748 N N . GLN A 1 97 ? 3.099 1.501 -15.788 1.00 87.69 97 GLN A N 1
ATOM 749 C CA . GLN A 1 97 ? 3.402 0.467 -14.797 1.00 87.69 97 GLN A CA 1
ATOM 750 C C . GLN A 1 97 ? 2.512 0.616 -13.557 1.00 87.69 97 GLN A C 1
ATOM 752 O O . GLN A 1 97 ? 1.828 -0.325 -13.169 1.00 87.69 97 GLN A O 1
ATOM 757 N N . GLY A 1 98 ? 2.431 1.821 -12.988 1.00 87.12 98 GLY A N 1
ATOM 758 C CA . GLY A 1 98 ? 1.593 2.064 -11.816 1.00 87.12 98 GLY A CA 1
ATOM 759 C C . GLY A 1 98 ? 0.094 1.832 -12.061 1.00 87.12 98 GLY A C 1
ATOM 760 O O . GLY A 1 98 ? -0.608 1.347 -11.176 1.00 87.12 98 GLY A O 1
ATOM 761 N N . ARG A 1 99 ? -0.411 2.119 -13.271 1.00 89.56 99 ARG A N 1
ATOM 762 C CA . ARG A 1 99 ? -1.789 1.768 -13.658 1.00 89.56 99 ARG A CA 1
ATOM 763 C C . ARG A 1 99 ? -1.991 0.260 -13.748 1.00 89.56 99 ARG A C 1
ATOM 765 O O . ARG A 1 99 ? -3.013 -0.214 -13.270 1.00 89.56 99 ARG A O 1
ATOM 772 N N . ALA A 1 100 ? -1.050 -0.465 -14.350 1.00 89.38 100 ALA A N 1
ATOM 773 C CA . ALA A 1 100 ? -1.133 -1.916 -14.481 1.00 89.38 100 ALA A CA 1
ATOM 774 C C . ALA A 1 100 ? -1.159 -2.592 -13.101 1.00 89.38 100 ALA A C 1
ATOM 776 O O . ALA A 1 100 ? -2.070 -3.364 -12.823 1.00 89.38 100 ALA A O 1
ATOM 777 N N . ILE A 1 101 ? -0.262 -2.183 -12.198 1.00 87.38 101 ILE A N 1
ATOM 778 C CA . ILE A 1 101 ? -0.257 -2.632 -10.798 1.00 87.38 101 ILE A CA 1
ATOM 779 C C . ILE A 1 101 ? -1.602 -2.333 -10.120 1.00 87.38 101 ILE A C 1
ATOM 781 O O . ILE A 1 101 ? -2.186 -3.201 -9.483 1.00 87.38 101 ILE A O 1
ATOM 785 N N . GLY A 1 102 ? -2.145 -1.123 -10.293 1.00 86.00 102 GLY A N 1
ATOM 786 C CA . GLY A 1 102 ? -3.440 -0.759 -9.710 1.00 86.00 102 GLY A CA 1
ATOM 787 C C . GLY A 1 102 ? -4.623 -1.589 -10.230 1.00 86.00 102 GLY A C 1
ATOM 788 O O . GLY A 1 102 ? -5.590 -1.786 -9.494 1.00 86.00 102 GLY A O 1
ATOM 789 N N . VAL A 1 103 ? -4.563 -2.074 -11.475 1.00 89.56 103 VAL A N 1
ATOM 790 C CA . VAL A 1 103 ? -5.558 -3.006 -12.030 1.00 89.56 103 VAL A CA 1
ATOM 791 C C . VAL A 1 103 ? -5.429 -4.378 -11.372 1.00 89.56 103 VAL A C 1
ATOM 793 O O . VAL A 1 103 ? -6.441 -4.926 -10.948 1.00 89.56 103 VAL A O 1
ATOM 796 N N . GLU A 1 104 ? -4.209 -4.895 -11.212 1.00 86.88 104 GLU A N 1
ATOM 797 C CA . GLU A 1 104 ? -3.976 -6.171 -10.521 1.00 86.88 104 GLU A CA 1
ATOM 798 C C . GLU A 1 104 ? -4.432 -6.119 -9.061 1.00 86.88 104 GLU A C 1
ATOM 800 O O . GLU A 1 104 ? -5.182 -6.986 -8.625 1.00 86.88 104 GLU A O 1
ATOM 805 N N . CYS A 1 105 ? -4.085 -5.056 -8.326 1.00 88.88 105 CYS A N 1
ATOM 806 C CA . CYS A 1 105 ? -4.553 -4.872 -6.952 1.00 88.88 105 CYS A CA 1
ATOM 807 C C . CYS A 1 105 ? -6.081 -4.884 -6.859 1.00 88.88 105 CYS A C 1
ATOM 809 O O . CYS A 1 105 ? -6.634 -5.465 -5.932 1.00 88.88 105 CYS A O 1
ATOM 811 N N . ARG A 1 106 ? -6.772 -4.253 -7.818 1.00 87.31 106 ARG A N 1
ATOM 812 C CA . ARG A 1 106 ? -8.237 -4.236 -7.835 1.00 87.31 106 ARG A CA 1
ATOM 813 C C . ARG A 1 106 ? -8.821 -5.619 -8.086 1.00 87.31 106 ARG A C 1
ATOM 815 O O . ARG A 1 106 ? -9.801 -5.959 -7.437 1.00 87.31 106 ARG A O 1
ATOM 822 N N . ASN A 1 107 ? -8.258 -6.368 -9.028 1.00 88.12 107 ASN A N 1
ATOM 823 C CA . ASN A 1 107 ? -8.734 -7.713 -9.343 1.00 88.12 107 ASN A CA 1
ATOM 824 C C . ASN A 1 107 ? -8.541 -8.674 -8.162 1.00 88.12 107 ASN A C 1
ATOM 826 O O . ASN A 1 107 ? -9.305 -9.617 -8.019 1.00 88.12 107 ASN A O 1
ATOM 830 N N . GLU A 1 108 ? -7.558 -8.393 -7.306 1.00 87.62 108 GLU A N 1
ATOM 831 C CA . GLU A 1 108 ? -7.201 -9.211 -6.149 1.00 87.62 108 GLU A CA 1
ATOM 832 C C . GLU A 1 108 ? -7.722 -8.680 -4.803 1.00 87.62 108 GLU A C 1
ATOM 834 O O . GLU A 1 108 ? -7.259 -9.127 -3.750 1.00 87.62 108 GLU A O 1
ATOM 839 N N . ASP A 1 109 ? -8.668 -7.735 -4.811 1.00 88.50 109 ASP A N 1
ATOM 840 C CA . ASP A 1 109 ? -9.263 -7.118 -3.610 1.00 88.50 109 ASP A CA 1
ATOM 841 C C . ASP A 1 109 ? -8.243 -6.489 -2.635 1.00 88.50 109 ASP A C 1
ATOM 843 O O . ASP A 1 109 ? -8.447 -6.370 -1.420 1.00 88.50 109 ASP A O 1
ATOM 847 N N . VAL A 1 110 ? -7.126 -6.011 -3.179 1.00 87.56 110 VAL A N 1
ATOM 848 C CA . VAL A 1 110 ? -6.079 -5.312 -2.438 1.00 87.56 110 VAL A CA 1
ATOM 849 C C . VAL A 1 110 ? -6.373 -3.821 -2.412 1.00 87.56 110 VAL A C 1
ATOM 851 O O . VAL A 1 110 ? -6.511 -3.157 -3.441 1.00 87.56 110 VAL A O 1
ATOM 854 N N . HIS A 1 111 ? -6.429 -3.272 -1.202 1.00 89.62 111 HIS A N 1
ATOM 855 C CA . HIS A 1 111 ? -6.806 -1.884 -0.971 1.00 89.62 111 HIS A CA 1
ATOM 856 C C . HIS A 1 111 ? -5.594 -0.952 -0.999 1.00 89.62 111 HIS A C 1
ATOM 858 O O . HIS A 1 111 ? -5.695 0.176 -1.486 1.00 89.62 111 HIS A O 1
ATOM 864 N N . VAL A 1 112 ? -4.458 -1.415 -0.471 1.00 87.75 112 VAL A N 1
ATOM 865 C CA . VAL A 1 112 ? -3.215 -0.643 -0.398 1.00 87.75 112 VAL A CA 1
ATOM 866 C C . VAL A 1 112 ? -2.045 -1.526 -0.807 1.00 87.75 112 VAL A C 1
ATOM 868 O O . VAL A 1 112 ? -1.851 -2.607 -0.260 1.00 87.75 112 VAL A O 1
ATOM 871 N N . ILE A 1 113 ? -1.236 -1.035 -1.740 1.00 87.81 113 ILE A N 1
ATOM 872 C CA . ILE A 1 113 ? 0.047 -1.646 -2.073 1.00 87.81 113 ILE A CA 1
ATOM 873 C C . ILE A 1 113 ? 1.178 -0.877 -1.391 1.00 87.81 113 ILE A C 1
ATOM 875 O O . ILE A 1 113 ? 1.207 0.356 -1.416 1.00 87.81 113 ILE A O 1
ATOM 879 N N . LEU A 1 114 ? 2.099 -1.599 -0.757 1.00 85.75 114 LEU A N 1
ATOM 880 C CA . LEU A 1 114 ? 3.241 -1.025 -0.053 1.00 85.75 114 LEU A CA 1
ATOM 881 C C . LEU A 1 114 ? 4.337 -0.665 -1.062 1.00 85.75 114 LEU A C 1
ATOM 883 O O . LEU A 1 114 ? 5.274 -1.418 -1.325 1.00 85.75 114 LEU A O 1
ATOM 887 N N . GLY A 1 115 ? 4.189 0.512 -1.662 1.00 82.69 115 GLY A N 1
ATOM 888 C CA . GLY A 1 115 ? 5.134 1.070 -2.617 1.00 82.69 115 GLY A CA 1
ATOM 889 C C . GLY A 1 115 ? 4.700 2.451 -3.117 1.00 82.69 115 GLY A C 1
ATOM 890 O O . GLY A 1 115 ? 3.606 2.920 -2.794 1.00 82.69 115 GLY A O 1
ATOM 891 N N . PRO A 1 116 ? 5.535 3.123 -3.925 1.00 79.62 116 PRO A N 1
ATOM 892 C CA . PRO A 1 116 ? 6.889 2.732 -4.326 1.00 79.62 116 PRO A CA 1
ATOM 893 C C . PRO A 1 116 ? 7.940 3.029 -3.242 1.0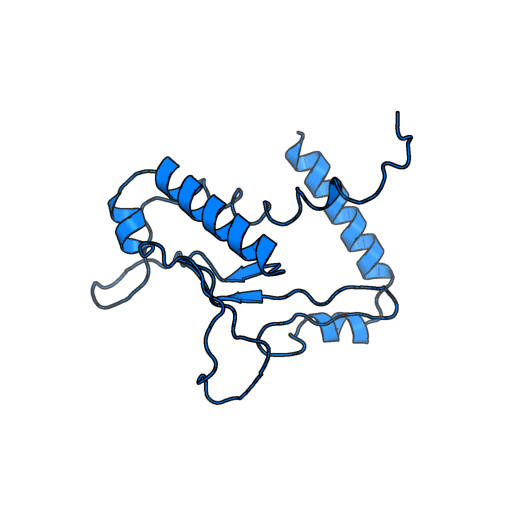0 79.62 116 PRO A C 1
ATOM 895 O O . PRO A 1 116 ? 7.780 3.936 -2.425 1.00 79.62 116 PRO A O 1
ATOM 898 N N . GLY A 1 117 ? 9.061 2.307 -3.271 1.00 74.06 117 GLY A N 1
ATOM 899 C CA . GLY A 1 117 ? 10.227 2.631 -2.448 1.00 74.06 117 GLY A CA 1
ATOM 900 C C . GLY A 1 117 ? 10.968 3.851 -3.000 1.00 74.06 117 GLY A C 1
ATOM 901 O O . GLY A 1 117 ? 11.507 3.798 -4.100 1.00 74.06 117 GLY A O 1
ATOM 902 N N . LEU A 1 118 ? 11.013 4.947 -2.237 1.00 76.31 118 LEU A N 1
ATOM 903 C CA . LEU A 1 118 ? 11.578 6.236 -2.680 1.00 76.31 118 LEU A CA 1
ATOM 904 C C . LEU A 1 118 ? 12.833 6.669 -1.903 1.00 76.31 118 LEU A C 1
ATOM 906 O O . LEU A 1 118 ? 13.222 7.837 -1.948 1.00 76.31 118 LEU A O 1
ATOM 910 N N . ASN A 1 119 ? 13.471 5.752 -1.175 1.00 76.19 119 ASN A N 1
ATOM 911 C CA . ASN A 1 119 ? 14.708 6.065 -0.459 1.00 76.19 119 ASN A CA 1
ATOM 912 C C . ASN A 1 119 ? 15.835 6.443 -1.441 1.00 76.19 119 ASN A C 1
ATOM 914 O O . ASN A 1 119 ? 15.840 6.028 -2.599 1.00 76.19 119 ASN A O 1
ATOM 918 N N . ILE A 1 120 ? 16.806 7.235 -0.977 1.00 76.25 120 ILE A N 1
ATOM 919 C CA . ILE A 1 120 ? 17.949 7.681 -1.787 1.00 76.25 120 ILE A CA 1
ATOM 920 C C . ILE A 1 120 ? 19.115 6.697 -1.624 1.00 76.25 120 ILE A C 1
ATOM 922 O O . ILE A 1 120 ? 19.561 6.447 -0.501 1.00 76.25 120 ILE A O 1
ATOM 926 N N . LYS A 1 121 ? 19.686 6.220 -2.741 1.00 69.69 121 LYS A N 1
ATOM 927 C CA . LYS A 1 121 ? 20.969 5.493 -2.745 1.00 69.69 121 LYS A CA 1
ATOM 928 C C . LYS A 1 121 ? 22.111 6.434 -2.366 1.00 69.69 121 LYS A C 1
ATOM 930 O O . LYS A 1 121 ? 22.764 7.007 -3.232 1.00 69.69 121 LYS A O 1
ATOM 935 N N . ARG A 1 122 ? 22.365 6.598 -1.067 1.00 75.75 122 ARG A N 1
ATOM 936 C CA . ARG A 1 122 ? 23.535 7.348 -0.577 1.00 75.75 122 ARG A CA 1
ATOM 937 C C . ARG A 1 122 ? 24.849 6.610 -0.851 1.00 75.75 122 ARG A C 1
ATOM 939 O O . ARG A 1 122 ? 25.877 7.244 -1.048 1.00 75.75 122 ARG A O 1
ATOM 946 N N . SER A 1 123 ? 24.806 5.281 -0.835 1.00 76.56 123 SER A N 1
ATOM 947 C CA . SER A 1 123 ? 25.943 4.399 -1.100 1.00 76.56 123 SER A CA 1
ATOM 948 C C . SER A 1 123 ? 25.571 3.403 -2.202 1.00 76.56 123 SER A C 1
ATOM 950 O O . SER A 1 123 ? 24.423 2.943 -2.225 1.00 76.56 123 SER A O 1
ATOM 952 N N . PRO A 1 124 ? 26.508 3.043 -3.101 1.00 69.56 124 PRO A N 1
ATOM 953 C CA . PRO A 1 124 ? 26.253 2.097 -4.188 1.00 69.56 124 PRO A CA 1
ATOM 954 C C . PRO A 1 124 ? 25.891 0.685 -3.702 1.00 69.56 124 PRO A C 1
ATOM 956 O O . PRO A 1 124 ? 25.259 -0.058 -4.447 1.00 69.56 124 PRO A O 1
ATOM 959 N N . CYS A 1 125 ? 26.225 0.327 -2.458 1.00 68.12 125 CYS A N 1
ATOM 960 C CA . CYS A 1 125 ? 25.919 -0.986 -1.883 1.00 68.12 125 CYS A CA 1
ATOM 961 C C . CYS A 1 125 ? 24.480 -1.116 -1.342 1.00 68.12 125 CYS A C 1
ATOM 963 O O . CYS A 1 125 ? 24.106 -2.189 -0.879 1.00 68.12 125 CYS A O 1
ATOM 965 N N . VAL A 1 126 ? 23.675 -0.044 -1.357 1.00 58.09 126 VAL A N 1
ATOM 966 C CA . VAL A 1 126 ? 22.302 -0.042 -0.818 1.00 58.09 126 VAL A CA 1
ATOM 967 C C . VAL A 1 126 ? 21.270 -0.089 -1.948 1.00 58.09 126 VAL A C 1
ATOM 969 O O . VAL A 1 126 ? 21.408 0.565 -2.984 1.00 58.09 126 VAL A O 1
ATOM 972 N N . VAL A 1 127 ? 20.183 -0.827 -1.728 1.00 49.91 127 VAL A N 1
ATOM 973 C CA . VAL A 1 127 ? 19.016 -0.919 -2.618 1.00 49.91 127 VAL A CA 1
ATOM 974 C C . VAL A 1 127 ? 17.914 0.064 -2.188 1.00 49.91 127 VAL A C 1
ATOM 976 O O . VAL A 1 127 ? 17.237 -0.199 -1.205 1.00 49.91 127 VAL A O 1
ATOM 979 N N . ALA A 1 128 ? 17.754 1.200 -2.897 1.00 49.81 128 ALA A N 1
ATOM 980 C CA . ALA A 1 128 ? 16.483 1.931 -3.160 1.00 49.81 128 ALA A CA 1
ATOM 981 C C . ALA A 1 128 ? 16.729 3.312 -3.814 1.00 49.81 128 ALA A C 1
ATOM 983 O O . ALA A 1 128 ? 17.700 3.972 -3.468 1.00 49.81 128 ALA A O 1
ATOM 984 N N . ILE A 1 129 ? 15.894 3.727 -4.781 1.00 48.78 129 ILE A N 1
ATOM 985 C CA . ILE A 1 129 ? 16.250 4.681 -5.856 1.00 48.78 129 ILE A CA 1
ATOM 986 C C . ILE A 1 129 ? 15.327 5.894 -5.924 1.00 48.78 129 ILE A C 1
ATOM 988 O O . ILE A 1 129 ? 14.109 5.755 -5.921 1.00 48.78 129 ILE A O 1
ATOM 992 N N . LEU A 1 130 ? 15.916 7.070 -6.174 1.00 48.25 130 LEU A N 1
ATOM 993 C CA . LEU A 1 130 ? 15.190 8.223 -6.697 1.00 48.25 130 LEU A CA 1
ATOM 994 C C . LEU A 1 130 ? 15.989 8.938 -7.796 1.00 48.25 130 LEU A C 1
ATOM 996 O O . LEU A 1 130 ? 17.095 9.413 -7.554 1.00 48.25 130 LEU A O 1
ATOM 1000 N N . SER A 1 131 ? 15.393 9.088 -8.984 1.00 37.28 131 SER A N 1
ATOM 1001 C CA . SER A 1 131 ? 15.748 10.192 -9.897 1.00 37.28 131 SER A CA 1
ATOM 1002 C C . SER A 1 131 ? 14.571 10.824 -10.671 1.00 37.28 131 SER A C 1
ATOM 1004 O O . SER A 1 131 ? 14.779 11.767 -11.420 1.00 37.28 131 SER A O 1
ATOM 1006 N N . ILE A 1 132 ? 13.299 10.410 -10.495 1.00 43.31 132 ILE A N 1
ATOM 1007 C CA . ILE A 1 132 ? 12.195 10.937 -11.354 1.00 43.31 132 ILE A CA 1
ATOM 1008 C C . ILE A 1 132 ? 10.961 11.500 -10.615 1.00 43.31 132 ILE A C 1
ATOM 1010 O O . ILE A 1 132 ? 10.108 12.164 -11.222 1.00 43.31 132 ILE A O 1
ATOM 1014 N N . TYR A 1 133 ? 10.837 11.352 -9.298 1.00 45.41 133 TYR A N 1
ATOM 1015 C CA . TYR A 1 133 ? 9.518 11.451 -8.656 1.00 45.41 133 TYR A CA 1
ATOM 1016 C C . TYR A 1 133 ? 9.391 12.598 -7.654 1.00 45.41 133 TYR A C 1
ATOM 1018 O O . TYR A 1 133 ? 9.289 12.379 -6.457 1.00 45.41 133 TYR A O 1
ATOM 1026 N N . ARG A 1 134 ? 9.312 13.840 -8.154 1.00 36.97 134 ARG A N 1
ATOM 1027 C CA . ARG A 1 134 ? 8.851 14.994 -7.351 1.00 36.97 134 ARG A CA 1
ATOM 1028 C C . ARG A 1 134 ? 7.396 15.416 -7.642 1.00 36.97 134 ARG A C 1
ATOM 1030 O O . ARG A 1 134 ? 6.848 16.219 -6.903 1.00 36.97 134 ARG A O 1
ATOM 1037 N N . LYS A 1 135 ? 6.750 14.882 -8.697 1.00 30.20 135 LYS A N 1
ATOM 1038 C CA . LYS A 1 135 ? 5.373 15.261 -9.118 1.00 30.20 135 LYS A CA 1
ATOM 1039 C C . LYS A 1 135 ? 4.374 14.110 -9.350 1.00 30.20 135 LYS A C 1
ATOM 1041 O O . LYS A 1 135 ? 3.203 14.380 -9.569 1.00 30.20 135 LYS A O 1
ATOM 1046 N N . ILE A 1 136 ? 4.794 12.843 -9.304 1.00 42.25 136 ILE A N 1
ATOM 1047 C CA . ILE A 1 136 ? 3.906 11.678 -9.552 1.00 42.25 136 ILE A CA 1
ATOM 1048 C C . ILE A 1 136 ? 3.282 11.127 -8.244 1.00 42.25 136 ILE A C 1
ATOM 1050 O O . ILE A 1 136 ? 2.347 10.331 -8.284 1.00 42.25 136 ILE A O 1
ATOM 1054 N N . LEU A 1 137 ? 3.735 11.622 -7.085 1.00 37.59 137 LEU A N 1
ATOM 1055 C CA . LEU A 1 137 ? 3.397 11.139 -5.737 1.00 37.59 137 LEU A CA 1
ATOM 1056 C C . LEU A 1 137 ? 1.891 11.167 -5.397 1.00 37.59 137 LEU A C 1
ATOM 1058 O O . LEU A 1 137 ? 1.439 10.401 -4.559 1.00 37.59 137 LEU A O 1
ATOM 1062 N N . ILE A 1 138 ? 1.098 12.010 -6.063 1.00 35.88 138 ILE A N 1
ATOM 1063 C CA . ILE A 1 138 ? -0.324 12.204 -5.729 1.00 35.88 138 ILE A CA 1
ATOM 1064 C C . ILE A 1 138 ? -1.252 11.330 -6.593 1.00 35.88 138 ILE A C 1
ATOM 1066 O O . ILE A 1 138 ? -2.389 11.066 -6.213 1.00 35.88 138 ILE A O 1
ATOM 1070 N N . SER A 1 139 ? -0.788 10.823 -7.740 1.00 30.64 139 SER A N 1
ATOM 1071 C CA . SER A 1 139 ? -1.658 10.068 -8.655 1.00 30.64 139 SER A CA 1
ATOM 1072 C C . SER A 1 139 ? -1.784 8.581 -8.309 1.00 30.64 139 SER A C 1
ATOM 1074 O O . SER A 1 139 ? -2.799 7.980 -8.649 1.00 30.64 139 SER A O 1
ATOM 1076 N N . LEU A 1 140 ? -0.795 7.985 -7.631 1.00 36.22 140 LEU A N 1
ATOM 1077 C CA . LEU A 1 140 ? -0.771 6.540 -7.356 1.00 36.22 140 LEU A CA 1
ATOM 1078 C C . LEU A 1 140 ? -1.561 6.128 -6.106 1.00 36.22 140 LEU A C 1
ATOM 1080 O O . LEU A 1 140 ? -2.151 5.055 -6.098 1.00 36.22 140 LEU A O 1
ATOM 1084 N N . LEU A 1 141 ? -1.677 7.004 -5.103 1.00 35.53 141 LEU A N 1
ATOM 1085 C CA . LEU A 1 141 ? -2.397 6.707 -3.856 1.00 35.53 141 LEU A CA 1
ATOM 1086 C C . LEU A 1 141 ? -3.937 6.793 -3.967 1.00 35.53 141 LEU A C 1
ATOM 1088 O O . LEU A 1 141 ? -4.632 6.409 -3.034 1.00 35.53 141 LEU A O 1
ATOM 1092 N N . ILE A 1 142 ? -4.505 7.281 -5.082 1.00 37.12 142 ILE A N 1
ATOM 1093 C CA . ILE A 1 142 ? -5.947 7.623 -5.169 1.00 37.12 142 ILE A CA 1
ATOM 1094 C C . ILE A 1 142 ? -6.750 6.736 -6.147 1.00 37.12 142 ILE A C 1
ATOM 1096 O O . ILE A 1 142 ? -7.983 6.719 -6.112 1.00 37.12 142 ILE A O 1
ATOM 1100 N N . LEU A 1 143 ? -6.112 5.935 -7.004 1.00 34.00 143 LEU A N 1
ATOM 1101 C CA . LEU A 1 143 ? -6.830 5.252 -8.094 1.00 34.00 143 LEU A CA 1
ATOM 1102 C C . LEU A 1 143 ? -7.585 3.967 -7.698 1.00 34.00 143 LEU A C 1
ATOM 1104 O O . LEU A 1 143 ? -8.441 3.517 -8.463 1.00 34.00 143 LEU A O 1
ATOM 1108 N N . ALA A 1 144 ? -7.386 3.429 -6.490 1.00 31.95 144 ALA A N 1
ATOM 1109 C CA . ALA A 1 144 ? -8.166 2.284 -6.010 1.00 31.95 144 ALA A CA 1
ATOM 1110 C C . ALA A 1 144 ? -9.629 2.649 -5.663 1.00 31.95 144 ALA A C 1
ATOM 1112 O O . ALA A 1 144 ? -10.521 1.820 -5.829 1.00 31.95 144 ALA A O 1
ATOM 1113 N N . ARG A 1 145 ? -9.932 3.903 -5.277 1.00 32.94 145 ARG A N 1
ATOM 1114 C CA . ARG A 1 145 ? -11.277 4.292 -4.791 1.00 32.94 145 ARG A CA 1
ATOM 1115 C C . ARG A 1 145 ? -12.204 4.922 -5.839 1.00 32.94 145 ARG A C 1
ATOM 1117 O O . ARG A 1 145 ? -13.404 5.027 -5.602 1.00 32.94 145 ARG A O 1
ATOM 1124 N N . LEU A 1 146 ? -11.697 5.315 -7.010 1.00 31.88 146 LEU A N 1
ATOM 1125 C CA . LEU A 1 146 ? -12.494 6.055 -8.004 1.00 31.88 146 LEU A CA 1
ATOM 1126 C C . LEU A 1 146 ? -13.378 5.195 -8.922 1.00 31.88 146 LEU A C 1
ATOM 1128 O O . LEU A 1 146 ? -14.187 5.761 -9.647 1.00 31.88 146 LEU A O 1
ATOM 1132 N N . TYR A 1 147 ? -13.291 3.863 -8.870 1.00 31.86 147 TYR A N 1
ATOM 1133 C CA . TYR A 1 147 ? -14.084 2.984 -9.750 1.00 31.86 147 TYR A CA 1
ATOM 1134 C C . TYR A 1 147 ? -15.116 2.108 -9.026 1.00 31.86 147 TYR A C 1
ATOM 1136 O O . TYR A 1 147 ? -15.951 1.505 -9.681 1.00 31.86 147 TYR A O 1
ATOM 1144 N N . ARG A 1 148 ? -15.144 2.086 -7.683 1.00 36.53 148 ARG A N 1
ATOM 1145 C CA . ARG A 1 148 ? -16.214 1.400 -6.922 1.00 36.53 148 ARG A CA 1
ATOM 1146 C C . ARG A 1 148 ? -17.522 2.205 -6.873 1.00 36.53 148 ARG A C 1
ATOM 1148 O O . ARG A 1 148 ? -18.532 1.729 -6.372 1.00 36.53 148 ARG A O 1
ATOM 1155 N N . ARG A 1 149 ? -17.524 3.436 -7.399 1.00 28.75 149 ARG A N 1
ATOM 1156 C CA . ARG A 1 149 ? -18.717 4.295 -7.443 1.00 28.75 149 ARG A CA 1
ATOM 1157 C C . ARG A 1 149 ? -19.641 4.008 -8.636 1.00 28.75 149 ARG A C 1
ATOM 1159 O O . ARG A 1 149 ? -20.688 4.631 -8.716 1.00 28.75 149 ARG A O 1
ATOM 1166 N N . SER A 1 150 ? -19.287 3.081 -9.531 1.00 30.19 150 SER A N 1
ATOM 1167 C CA . SER A 1 150 ? -20.137 2.673 -10.661 1.00 30.19 150 SER A CA 1
ATOM 1168 C C . SER A 1 150 ? -20.947 1.392 -10.423 1.00 30.19 150 SER A C 1
ATOM 1170 O O . SER A 1 150 ? -21.719 1.017 -11.296 1.00 30.19 150 SER A O 1
ATOM 1172 N N . THR A 1 151 ? -20.823 0.727 -9.268 1.00 33.06 151 THR A N 1
ATOM 1173 C CA . THR A 1 151 ? -21.531 -0.545 -8.990 1.00 33.06 151 THR A CA 1
ATOM 1174 C C . THR A 1 151 ? -22.569 -0.467 -7.869 1.00 33.06 151 THR A C 1
ATOM 1176 O O . THR A 1 151 ? -23.104 -1.490 -7.458 1.00 33.06 151 THR A O 1
ATOM 1179 N N . VAL A 1 152 ? -22.906 0.731 -7.387 1.00 33.91 152 VAL A N 1
ATOM 1180 C CA . VAL A 1 152 ? -24.020 0.945 -6.448 1.00 33.91 152 VAL A CA 1
ATOM 1181 C C . VAL A 1 152 ? -24.971 1.994 -7.018 1.00 33.91 152 VAL A C 1
ATOM 1183 O O . VAL A 1 152 ? -24.744 3.191 -6.872 1.00 33.91 152 VAL A O 1
ATOM 1186 N N . GLY A 1 153 ? -26.029 1.513 -7.682 1.00 31.09 153 GLY A N 1
ATOM 1187 C CA . GLY A 1 153 ? -27.231 2.287 -7.999 1.00 31.09 153 GLY A CA 1
ATOM 1188 C C . GLY A 1 153 ? -27.466 2.609 -9.476 1.00 31.09 153 GLY A C 1
ATOM 1189 O O . GLY A 1 153 ? -27.385 3.768 -9.869 1.00 31.09 153 GLY A O 1
ATOM 1190 N N . TRP A 1 154 ? -27.864 1.616 -10.276 1.00 26.50 154 TRP A N 1
ATOM 1191 C CA . TRP A 1 154 ? -28.760 1.874 -11.409 1.00 26.50 154 TRP A CA 1
ATOM 1192 C C . TRP A 1 154 ? -29.757 0.721 -11.554 1.00 26.50 154 TRP A C 1
ATOM 1194 O O . TRP A 1 154 ? -29.497 -0.301 -12.181 1.00 26.50 154 TRP A O 1
ATOM 1204 N N . SER A 1 155 ? -30.896 0.871 -10.885 1.00 32.38 155 SER A N 1
ATOM 1205 C CA . SER A 1 155 ? -32.117 0.115 -11.142 1.00 32.38 155 SER A CA 1
ATOM 1206 C C . SER A 1 155 ? -32.866 0.803 -12.286 1.00 32.38 155 SER A C 1
ATOM 1208 O O . SER A 1 155 ? -33.366 1.913 -12.094 1.00 32.38 155 SER A O 1
ATOM 1210 N N . GLY A 1 156 ? -32.954 0.179 -13.462 1.00 29.92 156 GLY A N 1
ATOM 1211 C CA . GLY A 1 156 ? -33.711 0.761 -14.571 1.00 29.92 156 GLY A CA 1
ATOM 1212 C C . GLY A 1 156 ? -33.662 -0.016 -15.885 1.00 29.92 156 GLY A C 1
ATOM 1213 O O . GLY A 1 156 ? -32.920 0.365 -16.772 1.00 29.92 156 GLY A O 1
ATOM 1214 N N . HIS A 1 157 ? -34.521 -1.035 -15.981 1.00 26.80 157 HIS A N 1
ATOM 1215 C CA . HIS A 1 157 ? -35.191 -1.554 -17.185 1.00 26.80 157 HIS A CA 1
ATOM 1216 C C . HIS A 1 157 ? -34.370 -2.165 -18.340 1.00 26.80 157 HIS A C 1
ATOM 1218 O O . HIS A 1 157 ? -33.683 -1.492 -19.099 1.00 26.80 157 HIS A O 1
ATOM 1224 N N . PHE A 1 158 ? -34.595 -3.473 -18.515 1.00 29.95 158 PHE A N 1
ATOM 1225 C CA . PHE A 1 158 ? -34.480 -4.207 -19.774 1.00 29.95 158 PHE A CA 1
ATOM 1226 C C . PHE A 1 158 ? -35.492 -3.681 -20.809 1.00 29.95 158 PHE A C 1
ATOM 1228 O O . PHE A 1 158 ? -36.693 -3.711 -20.533 1.00 29.95 158 PHE A O 1
ATOM 1235 N N . ALA A 1 159 ? -34.999 -3.271 -21.979 1.00 33.28 159 ALA A N 1
ATOM 1236 C CA . ALA A 1 159 ? -35.563 -3.477 -23.321 1.00 33.28 159 ALA A CA 1
ATOM 1237 C C . ALA A 1 159 ? -34.536 -3.006 -24.362 1.00 33.28 159 ALA A C 1
ATOM 1239 O O . ALA A 1 159 ? -33.986 -1.898 -24.170 1.00 33.28 159 ALA A O 1
#

pLDDT: mean 71.27, std 21.72, range [26.5, 94.88]

Organism: NCBI:txid1481914

InterPro domains:
  IPR001764 Glycoside hydrolase, family 3, N-terminal [PR00133] (43-59)
  IPR001764 Glycoside hydrolase, family 3, N-terminal [PR00133] (79-98)
  IPR017853 Glycoside hydrolase superfamily [SSF51445] (9-125)
  IPR036962 Glycoside hydrolase, family 3, N-terminal domain superfamily [G3DSA:3.20.20.300] (17-125)
  IPR050288 Cellulose-degrading glycosyl hydrolase 3 [PTHR42715] (8-125)

=== Feature glossary ===
Legend for the data blocks above and below:

— What the protein is —

The amino-acid sequ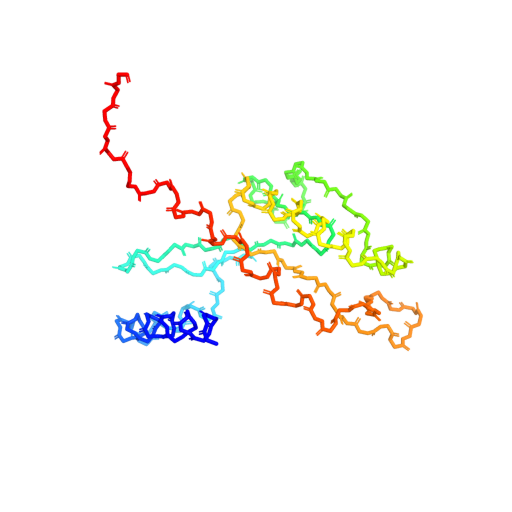ence is the protein's primary structure: the linear order of residues from the N-terminus to the C-terminus, written in one-letter code. Everything else here — the 3D coordinates, the secondary structure, the domain annotations — is ultimately a consequence of this string.

Functional annotations link the protein to curated databases. InterPro entries identify conserved domains and families by matching the sequence against member-database signatures (Pfam, PROSITE, CDD, …). Gene Ontology (GO) terms describe molecular function, biological process, and cellular component in a controlled vocabulary. CATH places the structure in a hierarchical fold classification (Class/Architecture/Topology/Homologous-superfamily). The organism is the source species.

— Where its atoms are —

Atomic coordinates in PDBx/mmCIF format — the same representation the Protein Data Bank distributes. Each line of the _atom_site loop places one backbone atom in Cartesian space (units: ångströms, origin: arbitrary).

The six renders are orthographic views along the three Cartesian axes in both directions. Representation (ca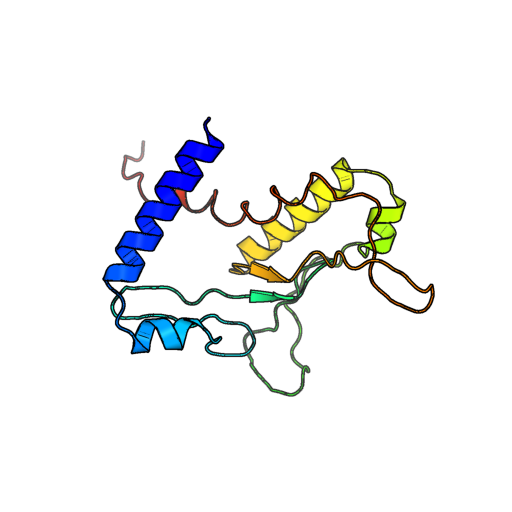rtoon, sticks, or surface) and color scheme (sequence-rainbow or by-chain) vary across proteins so the training set covers all the common visualization conventions.

— Local backbone conformation —

Eight-state secondary structure (DSSP): H is the canonical α-helix, G the tighter 3₁₀-helix, I the wider π-helix; E/B are β-structure, T and S are turns and bends, and '-' is everything else. DSSP derives these from the pattern of main-chain N–H···O=C hydrogen bonds, not from the sequence.

Three-state secondary structure (P-SEA) collapses the eight DSSP classes into helix (a), strand (b), and coil (c). P-SEA assigns these from Cα geometry alone — distances and angles — without requiring backbone oxygens, so it works on any Cα trace.

φ (phi) and ψ (psi) are the two rotatable backbone dihedrals per residue: φ is the C(i-1)–N–Cα–C torsion, ψ is the N–Cα–C–N(i+1) torsion, both in degrees on (−180°, 180°]. α-helical residues cluster near (−60°, −45°); β-strand residues near (−120°, +130°). A Ramachandran plot is simply a scatter of (φ, ψ) for every residue.

— Global shape and packing —

The geometric summary reports three shape descriptors. Rg (radius of gyration) measures how spread out the Cα atoms are about their centre of mass; compact globular proteins have small Rg, elongated or unfolded ones large. Cα contacts (<8 Å, |i−j|>4) count long-range residue pairs in spatial proximity — high for tightly packed folds, near zero for rods or random coil. The bounding-box extents give the protein's footprint along x, y, z in Å.

SASA measures how much of the protein is reachable by solvent. It is computed by rolling a water-sized probe over the atomic surface and summing the exposed area (Å²). Per-residue SASA distinguishes core (buried, low SASA) from surface (exposed, high SASA) residues; total SASA is a whole-molecule size measure.

Plot images: a contact map (which residues are close in 3D, as an N×N binary image), a Ramachandran scatter (backbone torsion angles, revealing secondary-structure composition at a glance), and — for AlphaFold structures — a PAE heatmap (pairwise prediction confidence).

— Structural neighborhood —

A 3Di character summarizes, for each residue, the relative orientation of the Cα fr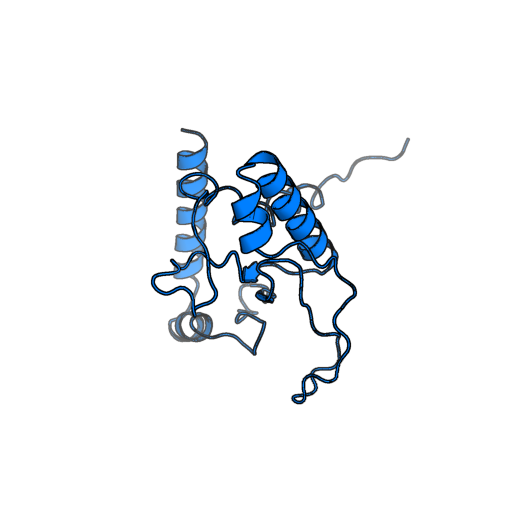ame of its nearest spatial neighbor. Because it encodes fold topology rather than chemistry, 3Di alignments detect remote structural similarity that sequence alignment misses.

The Foldseek neighbor list gives the closest experimentally determined structures in the PDB, ranked by structural alignment. TM-score near 1 means near-identical fold; near 0.3 means only rough topology match. This is how one finds what a novel AlphaFold prediction most resembles in the solved-structure universe.

— Confidence and disorder —

For AlphaFold models, the B-factor field carries pLDDT — the model's own estimate of local accuracy on a 0–100 scale. Regions with pLDDT<50 should be treated as essentially unmodeled; they often correspond to intrinsically disordered segments.

Crystallographic B-factors measure how much each atom's electron density is smeared out, in Å². They rise in mobile loops and surface residues and fall in the buried interior. In AlphaFold models this column is repurposed to hold pLDDT instead.

Predicted Aligned Error (PAE) is an AlphaFold confidence matrix: entry (i, j) is the expected error in the position of residue j, in ångströms, when the prediction is superimposed on the true structure at residue i. Low PAE within a block of residues means that block is internally rigid and well-predicted; high PAE between two blocks means their relative placement is uncertain even if each block individually is confident.